Protein AF-A0AAE8VU67-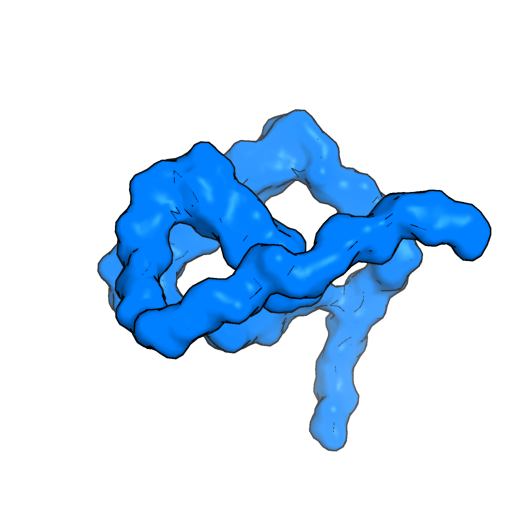F1 (afdb_monomer)

Nearest PDB structures (foldseek):
  2w48-assembly1_A  TM=6.116E-01  e=4.336E+00  Klebsiella pneumoniae
  2w48-assembly1_D  TM=6.216E-01  e=4.336E+00  Klebsiella pneumoniae
  5ffz-assembly1_A-2  TM=5.881E-01  e=6.514E+00  Staphylococcus aureus
  5f6f-assembly1_B  TM=6.610E-01  e=9.786E+00  Staphylococcus aureus
  5ipl-assembly1_F  TM=4.690E-01  e=5.162E+00  Escherichia coli

Mean predicted aligned error: 10.92 Å

Solvent-accessible surface area (backbone atoms only — not comparable to full-atom values): 4874 Å² total; per-residue (Å²): 138,90,77,86,62,67,68,92,79,78,80,73,53,73,71,58,40,52,56,48,22,55,55,50,42,56,43,40,74,74,67,48,50,69,67,60,51,22,67,74,66,53,42,56,62,71,56,54,52,51,36,36,56,73,63,66,52,85,72,80,73,75,83,72,92,80,89,72,72,86,86,69,86,132

Sequence (74 aa):
MEKSAVKPGSRVVGAVRWKLATDLKKRYESGASIRRLVEKTGRSYGFVYRILCESGVTLRSRGGATRGKRKGAS

Foldseek 3Di:
DDDDQDPPPPDCDDPSLVVLLVVLLVCVVVVDDLVNSCSVVSHDSVSSVVSPVVSVRPDPDPDDDPPPDPPDDD

InterPro domains:
  IPR045745 Helix-turn-helix domain, Actinobacteria-type [PF19575] (7-67)

Radius of gyration: 13.2 Å; Cα contacts (8 Å, |Δi|>4): 40; chains: 1; bounding box: 31×28×36 Å

Structure (mmCIF, N/CA/C/O backbone):
data_AF-A0AAE8VU67-F1
#
_entry.id   AF-A0AAE8VU67-F1
#
loop_
_atom_site.group_PDB
_atom_site.id
_atom_site.type_symbol
_atom_site.label_atom_id
_atom_site.label_alt_id
_atom_site.label_comp_id
_atom_site.label_asym_id
_atom_site.label_entity_id
_atom_site.label_seq_id
_atom_site.pdbx_PDB_ins_code
_atom_site.Cartn_x
_atom_site.Cartn_y
_atom_site.Cartn_z
_atom_site.occupancy
_atom_site.B_iso_or_equiv
_atom_site.auth_seq_id
_atom_site.auth_comp_id
_atom_site.auth_asym_id
_atom_site.auth_atom_id
_atom_site.pdbx_PDB_model_num
ATOM 1 N N . MET A 1 1 ? 22.050 12.700 2.722 1.00 37.25 1 MET A N 1
ATOM 2 C CA . MET A 1 1 ? 21.620 11.354 3.154 1.00 37.25 1 MET A CA 1
ATOM 3 C C . MET A 1 1 ? 21.278 10.556 1.911 1.00 37.25 1 MET A C 1
ATOM 5 O O . MET A 1 1 ? 20.268 10.802 1.267 1.00 37.25 1 MET A O 1
ATOM 9 N N . GLU A 1 2 ? 22.221 9.710 1.526 1.00 55.41 2 GLU A N 1
ATOM 10 C CA . GLU A 1 2 ? 22.243 8.897 0.315 1.00 55.41 2 GLU A CA 1
ATOM 11 C C . GLU A 1 2 ? 21.434 7.614 0.551 1.00 55.41 2 GLU A C 1
ATOM 13 O O . GLU A 1 2 ? 21.602 6.977 1.589 1.00 55.41 2 GLU A O 1
ATOM 18 N N . LYS A 1 3 ? 20.531 7.242 -0.365 1.00 42.53 3 LYS A N 1
ATOM 19 C CA . LYS A 1 3 ? 19.930 5.898 -0.409 1.00 42.53 3 LYS A CA 1
ATOM 20 C C . LYS A 1 3 ? 19.592 5.521 -1.849 1.00 42.53 3 LYS A C 1
ATOM 22 O O . LYS A 1 3 ? 18.514 5.815 -2.358 1.00 42.53 3 LYS A O 1
ATOM 27 N N . SER A 1 4 ? 20.580 4.888 -2.475 1.00 49.44 4 SER A N 1
ATOM 28 C CA . SER A 1 4 ? 20.528 3.874 -3.531 1.00 49.44 4 SER A CA 1
ATOM 29 C C . SER A 1 4 ? 19.124 3.519 -4.033 1.00 49.44 4 SER A C 1
ATOM 31 O O . SER A 1 4 ? 18.498 2.559 -3.581 1.00 49.44 4 SER A O 1
ATOM 33 N N . ALA A 1 5 ? 1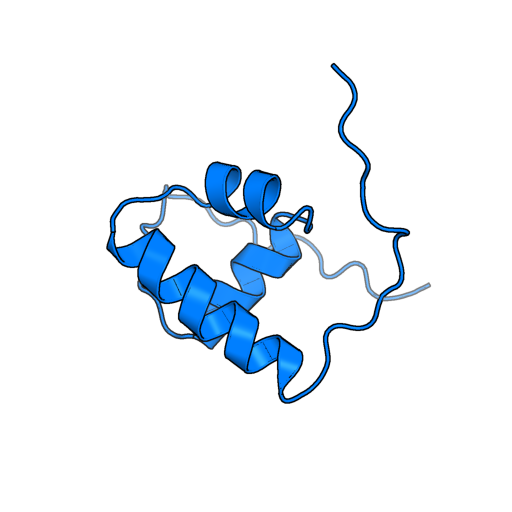8.631 4.281 -5.008 1.00 50.44 5 ALA A N 1
ATOM 34 C CA . ALA A 1 5 ? 17.445 3.914 -5.761 1.00 50.44 5 ALA A CA 1
ATOM 35 C C . ALA A 1 5 ? 17.862 2.927 -6.855 1.00 50.44 5 ALA A C 1
ATOM 37 O O . ALA A 1 5 ? 18.555 3.284 -7.806 1.00 50.44 5 ALA A O 1
ATOM 38 N N . VAL A 1 6 ? 17.444 1.670 -6.691 1.00 51.47 6 VAL A N 1
ATOM 39 C CA . VAL A 1 6 ? 17.382 0.651 -7.747 1.00 51.47 6 VAL A CA 1
ATOM 40 C C . VAL A 1 6 ? 17.095 1.327 -9.089 1.00 51.47 6 VAL A C 1
ATOM 42 O O . VAL A 1 6 ? 16.095 2.040 -9.196 1.00 51.47 6 VAL A O 1
ATOM 45 N N . LYS A 1 7 ? 17.975 1.113 -10.080 1.00 46.31 7 LYS A N 1
ATOM 46 C CA . LYS A 1 7 ? 17.913 1.732 -11.415 1.00 46.31 7 LYS A CA 1
ATOM 47 C C . LYS A 1 7 ? 16.451 1.889 -11.881 1.00 46.31 7 LYS A C 1
ATOM 49 O O . LYS A 1 7 ? 15.727 0.882 -11.931 1.00 46.31 7 LYS A O 1
ATOM 54 N N . PRO A 1 8 ? 15.989 3.116 -12.192 1.00 44.72 8 PRO A N 1
ATOM 55 C CA . PRO A 1 8 ? 14.626 3.346 -12.657 1.00 44.72 8 PRO A CA 1
ATOM 56 C C . PRO A 1 8 ? 14.424 2.561 -13.957 1.00 44.72 8 PRO A C 1
ATOM 58 O O . PRO A 1 8 ? 15.054 2.853 -14.964 1.00 44.72 8 PRO A O 1
ATOM 61 N N . GLY A 1 9 ? 13.600 1.510 -13.921 1.00 51.19 9 GLY A N 1
ATOM 62 C CA . GLY A 1 9 ? 13.353 0.662 -15.097 1.00 51.19 9 GLY A CA 1
ATOM 63 C C . GLY A 1 9 ? 13.141 -0.825 -14.817 1.00 51.19 9 GLY A C 1
ATOM 64 O O . GLY A 1 9 ? 12.697 -1.550 -15.702 1.00 51.19 9 GLY A O 1
ATOM 65 N N . SER A 1 10 ? 13.392 -1.308 -13.596 1.00 58.06 10 SER A N 1
ATOM 66 C CA . SER A 1 10 ? 13.149 -2.720 -13.275 1.00 58.06 10 SER A CA 1
ATOM 67 C C . SER A 1 10 ? 11.639 -3.019 -13.232 1.00 58.06 10 SER A C 1
ATOM 69 O O . SER A 1 10 ? 10.949 -2.651 -12.270 1.00 58.06 10 SER A O 1
ATOM 71 N N . ARG A 1 11 ? 11.131 -3.637 -14.311 1.00 60.69 11 ARG A N 1
ATOM 72 C CA . ARG A 1 11 ? 9.731 -4.046 -14.520 1.00 60.69 11 ARG A CA 1
ATOM 73 C C . ARG A 1 11 ? 9.274 -4.966 -13.386 1.00 60.69 11 ARG A C 1
ATOM 75 O O . ARG A 1 11 ? 9.643 -6.132 -13.326 1.00 60.69 11 ARG A O 1
ATOM 82 N N . VAL A 1 12 ? 8.425 -4.446 -12.501 1.00 65.56 12 VAL A N 1
ATOM 83 C CA . VAL A 1 12 ? 7.700 -5.269 -11.524 1.00 65.56 12 VAL A CA 1
ATOM 84 C C . VAL A 1 12 ? 6.429 -5.783 -12.198 1.00 65.56 12 VAL A C 1
ATOM 86 O O . VAL A 1 12 ? 5.4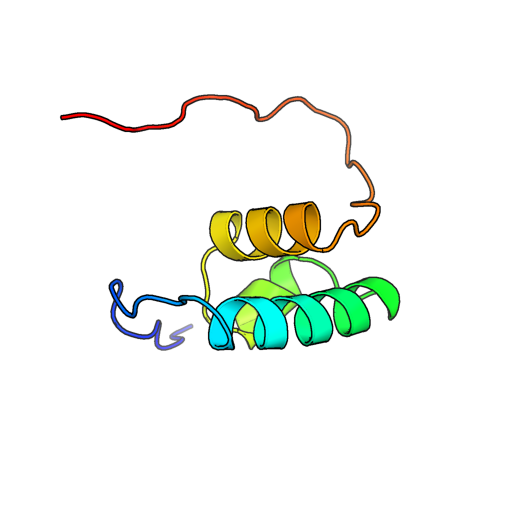37 -5.056 -12.288 1.00 65.56 12 VAL A O 1
ATOM 89 N N . VAL A 1 13 ? 6.478 -7.013 -12.710 1.00 69.94 13 VAL A N 1
ATOM 90 C CA . VAL A 1 13 ? 5.397 -7.649 -13.484 1.00 69.94 13 VAL A CA 1
ATOM 91 C C . VAL A 1 13 ? 4.910 -8.950 -12.839 1.00 69.94 13 VAL A C 1
ATOM 93 O O . VAL A 1 13 ? 5.647 -9.605 -12.100 1.00 69.94 13 VAL A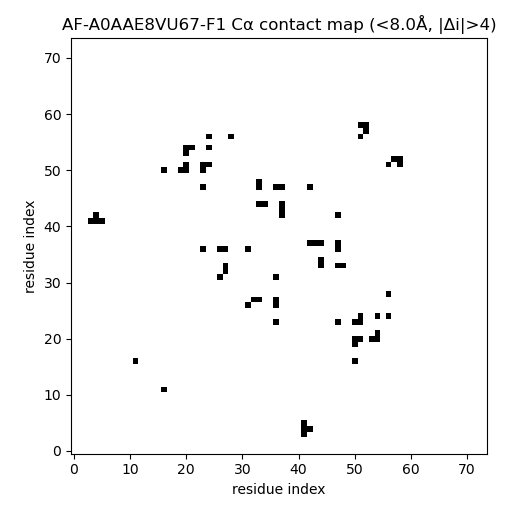 O 1
ATOM 96 N N . GLY A 1 14 ? 3.646 -9.296 -13.115 1.00 76.19 14 GLY A N 1
ATOM 97 C CA . GLY A 1 14 ? 3.015 -10.578 -12.777 1.00 76.19 14 GLY A CA 1
ATOM 98 C C . GLY A 1 14 ? 3.164 -10.989 -11.310 1.00 76.19 14 GLY A C 1
ATOM 99 O O . GLY A 1 14 ? 2.739 -10.278 -10.400 1.00 76.19 14 GLY A O 1
ATOM 100 N N . ALA A 1 15 ? 3.820 -12.128 -11.084 1.00 77.88 15 ALA A N 1
ATOM 101 C CA . ALA A 1 15 ? 4.003 -12.728 -9.763 1.00 77.88 15 ALA A CA 1
ATOM 102 C C . ALA A 1 15 ? 4.779 -11.836 -8.776 1.00 77.88 15 ALA A C 1
ATOM 104 O O . ALA A 1 15 ? 4.463 -11.800 -7.585 1.00 77.88 15 ALA A O 1
ATOM 105 N N . VAL A 1 16 ? 5.761 -11.062 -9.258 1.00 79.31 16 V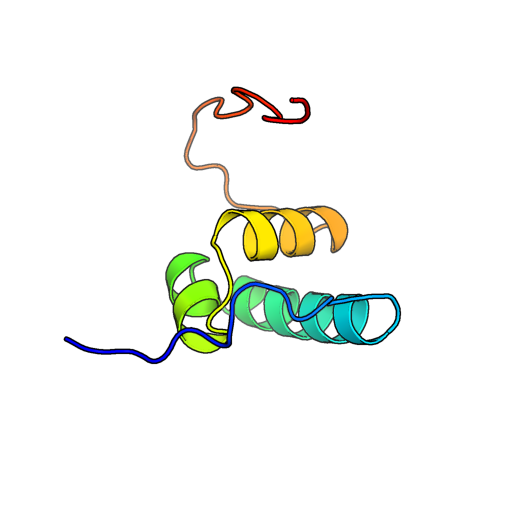AL A N 1
ATOM 106 C CA . VAL A 1 16 ? 6.546 -10.152 -8.404 1.00 79.31 16 VAL A CA 1
ATOM 107 C C . VAL A 1 16 ? 5.661 -9.023 -7.879 1.00 79.31 16 VAL A C 1
ATOM 109 O O . VAL A 1 16 ? 5.803 -8.603 -6.730 1.00 79.31 16 VAL A O 1
ATOM 112 N N . ARG A 1 17 ? 4.704 -8.567 -8.700 1.00 81.50 17 ARG A N 1
ATOM 113 C CA . ARG A 1 17 ? 3.718 -7.550 -8.323 1.00 81.50 17 ARG A CA 1
ATOM 114 C C . ARG A 1 17 ? 2.830 -8.049 -7.188 1.00 81.50 17 ARG A C 1
ATOM 116 O O . ARG A 1 17 ? 2.690 -7.345 -6.193 1.00 81.50 17 ARG A O 1
ATOM 123 N N . TRP A 1 18 ? 2.291 -9.260 -7.310 1.00 83.25 18 TRP A N 1
ATOM 124 C CA . TRP A 1 18 ? 1.439 -9.856 -6.277 1.00 83.25 18 TRP A CA 1
ATOM 125 C C . TRP A 1 18 ? 2.187 -10.113 -4.975 1.00 83.25 18 TRP A C 1
ATOM 127 O O . TRP A 1 18 ? 1.687 -9.770 -3.907 1.00 83.25 18 TRP A O 1
ATOM 137 N N . LYS A 1 19 ? 3.420 -10.622 -5.046 1.00 84.50 19 LYS A N 1
ATOM 138 C CA . LYS A 1 19 ? 4.232 -10.856 -3.846 1.00 84.50 19 LYS A CA 1
ATOM 139 C C . LYS A 1 19 ? 4.521 -9.554 -3.092 1.00 84.50 19 LYS A C 1
ATOM 141 O O . LYS A 1 19 ? 4.393 -9.510 -1.870 1.00 84.50 19 LYS A O 1
ATOM 146 N N . LEU A 1 20 ? 4.835 -8.479 -3.822 1.00 83.56 20 LEU A N 1
ATOM 147 C CA . LEU A 1 20 ? 4.961 -7.133 -3.256 1.00 83.56 20 LEU A CA 1
ATOM 148 C C . LEU A 1 20 ? 3.641 -6.628 -2.676 1.00 83.56 20 LEU A C 1
ATOM 150 O O . LEU A 1 20 ? 3.648 -6.030 -1.608 1.00 83.56 20 LEU A O 1
ATOM 154 N N . ALA A 1 21 ? 2.521 -6.868 -3.354 1.00 84.56 21 ALA A N 1
ATOM 155 C CA . ALA A 1 21 ? 1.205 -6.432 -2.908 1.00 84.56 21 ALA A CA 1
ATOM 156 C C . ALA A 1 21 ? 0.815 -7.034 -1.558 1.00 84.56 21 ALA A C 1
ATOM 158 O O . ALA A 1 21 ? 0.407 -6.297 -0.661 1.00 84.56 21 ALA A O 1
ATOM 159 N N . THR A 1 22 ? 1.016 -8.339 -1.384 1.00 87.94 22 THR A N 1
ATOM 160 C CA . THR A 1 22 ? 0.739 -9.035 -0.124 1.00 87.94 22 THR A CA 1
ATOM 161 C C . THR A 1 22 ? 1.653 -8.555 1.004 1.00 87.94 22 THR A C 1
ATOM 163 O O . THR A 1 22 ? 1.176 -8.284 2.104 1.00 87.94 22 THR A O 1
ATOM 166 N N . ASP A 1 23 ? 2.954 -8.389 0.745 1.00 86.94 23 ASP A N 1
ATOM 167 C CA . ASP A 1 23 ? 3.907 -7.904 1.754 1.00 86.94 23 ASP A CA 1
ATOM 168 C C . ASP A 1 23 ? 3.632 -6.442 2.156 1.00 86.94 23 ASP A C 1
ATOM 170 O O . ASP A 1 23 ? 3.623 -6.106 3.343 1.00 86.94 23 ASP A O 1
ATOM 174 N N . LEU A 1 24 ? 3.334 -5.579 1.181 1.00 86.69 24 LEU A N 1
ATOM 175 C CA . LEU A 1 24 ? 2.962 -4.184 1.412 1.00 86.69 24 LEU A CA 1
ATOM 176 C C . LEU A 1 24 ? 1.652 -4.069 2.188 1.00 86.69 24 LEU A C 1
ATOM 178 O O . LEU A 1 24 ? 1.590 -3.286 3.134 1.00 86.69 24 LEU A O 1
ATOM 182 N N . LYS A 1 25 ? 0.638 -4.861 1.821 1.00 87.19 25 LYS A N 1
ATOM 183 C CA . LYS A 1 25 ? -0.645 -4.922 2.524 1.00 87.19 25 LYS A CA 1
ATOM 184 C C . LYS A 1 25 ? -0.442 -5.307 3.984 1.00 87.19 25 LYS A C 1
ATOM 186 O O . LYS A 1 25 ? -0.815 -4.535 4.856 1.00 87.19 25 LYS A O 1
ATOM 191 N N . LYS A 1 26 ? 0.250 -6.420 4.245 1.00 88.12 26 LYS A N 1
ATOM 192 C CA . LYS A 1 26 ? 0.490 -6.913 5.608 1.00 88.12 26 LYS A CA 1
ATOM 193 C C . LYS A 1 26 ? 1.187 -5.866 6.479 1.00 88.12 26 LYS A C 1
ATOM 195 O O . LYS A 1 26 ? 0.795 -5.632 7.615 1.00 88.12 26 LYS A O 1
ATOM 200 N N . ARG A 1 27 ? 2.195 -5.180 5.931 1.00 86.94 27 ARG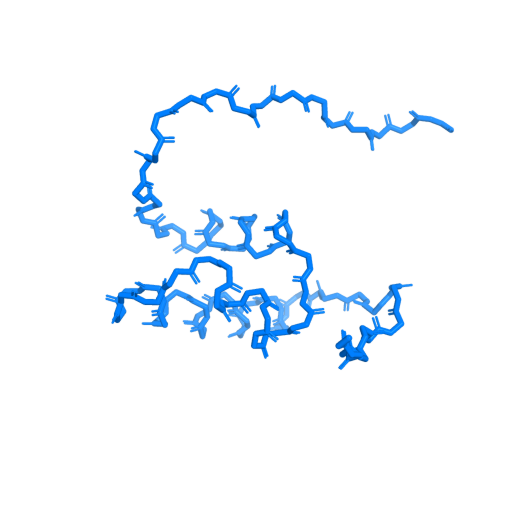 A N 1
ATOM 201 C CA . ARG A 1 27 ? 2.907 -4.107 6.644 1.00 86.94 27 ARG A CA 1
ATOM 202 C C . ARG A 1 27 ? 2.027 -2.878 6.875 1.00 86.94 27 ARG A C 1
ATOM 204 O O . ARG A 1 27 ? 2.105 -2.289 7.948 1.00 86.94 27 ARG A O 1
ATOM 211 N N . TYR A 1 28 ? 1.223 -2.485 5.887 1.00 87.00 28 TYR A N 1
ATOM 212 C CA . TYR A 1 28 ? 0.283 -1.371 6.017 1.00 87.00 28 TYR A CA 1
ATOM 213 C C . TYR A 1 28 ? -0.780 -1.655 7.085 1.00 87.00 28 TYR A C 1
ATOM 215 O O . TYR A 1 28 ? -1.046 -0.799 7.924 1.00 87.00 28 TYR A O 1
ATOM 223 N N . GLU A 1 29 ? -1.324 -2.873 7.103 1.00 84.25 29 GLU A N 1
ATOM 224 C CA . GLU A 1 29 ? -2.287 -3.343 8.106 1.00 84.25 29 GLU A CA 1
ATOM 225 C C . GLU A 1 29 ? -1.680 -3.393 9.514 1.00 84.25 29 GLU A C 1
ATOM 227 O O . GLU A 1 29 ? -2.353 -3.041 10.475 1.00 84.25 29 GLU A O 1
ATOM 232 N N . SER A 1 30 ? -0.384 -3.701 9.651 1.00 86.50 30 SER A N 1
ATOM 233 C CA . SER A 1 30 ? 0.351 -3.552 10.920 1.00 86.50 30 SER A CA 1
ATOM 234 C C . SER A 1 30 ? 0.599 -2.093 11.347 1.00 86.50 30 SER A C 1
ATOM 236 O O . SER A 1 30 ? 1.296 -1.859 12.331 1.00 86.50 30 SER A O 1
ATOM 238 N N . GLY A 1 31 ? 0.081 -1.098 10.619 1.00 84.62 31 GLY A N 1
ATOM 239 C CA . GLY A 1 31 ? 0.221 0.324 10.945 1.00 84.62 31 GLY A CA 1
ATOM 240 C C . GLY A 1 31 ? 1.417 1.020 10.289 1.00 84.62 31 GLY A C 1
ATOM 241 O O . GLY A 1 31 ? 1.697 2.182 10.595 1.00 84.62 31 GLY A O 1
ATOM 242 N N . ALA A 1 32 ? 2.132 0.365 9.367 1.00 84.56 32 ALA A N 1
ATOM 243 C CA . ALA A 1 32 ? 3.196 1.032 8.624 1.00 84.56 32 ALA A CA 1
ATOM 244 C C . ALA A 1 32 ? 2.620 2.076 7.656 1.00 84.56 32 ALA A C 1
ATOM 246 O O . ALA A 1 32 ? 1.689 1.825 6.892 1.00 84.56 32 ALA A O 1
ATOM 247 N N . SER A 1 33 ? 3.227 3.259 7.626 1.00 82.88 33 SER A N 1
ATOM 248 C CA . SER A 1 33 ? 2.844 4.317 6.693 1.00 82.88 33 SER A CA 1
ATOM 249 C C . SER A 1 33 ? 3.448 4.100 5.302 1.00 82.88 33 SER A C 1
ATOM 251 O O . SER A 1 33 ? 4.535 3.543 5.149 1.00 82.88 33 SER A O 1
ATOM 253 N N . ILE A 1 34 ? 2.768 4.602 4.264 1.00 79.81 34 ILE A N 1
ATOM 254 C CA . ILE A 1 34 ? 3.181 4.444 2.856 1.00 79.81 34 ILE A CA 1
ATOM 255 C C . ILE A 1 34 ? 4.612 4.953 2.627 1.00 79.81 34 ILE A C 1
ATOM 257 O O . ILE A 1 34 ? 5.368 4.331 1.891 1.00 79.81 34 ILE A O 1
ATOM 261 N N . ARG A 1 35 ? 5.026 6.033 3.307 1.00 81.12 35 ARG A N 1
ATOM 262 C CA . ARG A 1 35 ? 6.414 6.533 3.260 1.00 81.12 35 ARG A CA 1
ATOM 263 C C . ARG A 1 35 ? 7.423 5.485 3.734 1.00 81.12 35 ARG A C 1
ATOM 265 O O . ARG A 1 35 ? 8.375 5.203 3.018 1.00 81.12 35 ARG A O 1
ATOM 272 N N . ARG A 1 36 ? 7.159 4.827 4.867 1.00 84.31 36 ARG A N 1
ATOM 273 C CA . ARG A 1 36 ? 8.004 3.743 5.391 1.00 84.31 36 ARG A CA 1
ATOM 274 C C . ARG A 1 36 ? 8.082 2.573 4.409 1.00 84.31 36 ARG A C 1
ATOM 276 O O . ARG A 1 36 ? 9.139 1.977 4.236 1.00 84.31 36 ARG A O 1
ATOM 283 N N . LEU A 1 37 ? 6.967 2.249 3.752 1.00 83.88 37 LEU A N 1
ATOM 284 C CA . LEU A 1 37 ? 6.904 1.197 2.736 1.00 83.88 37 LEU A CA 1
ATOM 285 C C . LEU A 1 37 ? 7.717 1.553 1.487 1.00 83.88 37 LEU A C 1
ATOM 287 O O . LEU A 1 37 ? 8.435 0.708 0.963 1.00 83.88 37 LEU A O 1
ATOM 291 N N . VAL A 1 38 ? 7.644 2.804 1.040 1.00 83.88 38 VAL A N 1
ATOM 292 C CA . VAL A 1 38 ? 8.439 3.357 -0.066 1.00 83.88 38 VAL A CA 1
ATOM 293 C C . VAL A 1 38 ? 9.926 3.285 0.242 1.00 83.88 38 VAL A C 1
ATOM 295 O O . VAL A 1 38 ? 10.677 2.717 -0.544 1.00 83.88 38 VAL A O 1
ATOM 298 N N . GLU A 1 39 ? 10.344 3.766 1.411 1.00 81.50 39 GLU A N 1
ATOM 299 C CA . GLU A 1 39 ? 11.744 3.713 1.842 1.00 81.50 39 GLU A CA 1
ATOM 300 C C . GLU A 1 39 ? 12.254 2.276 1.966 1.00 81.50 39 GLU A C 1
ATOM 302 O O . GLU A 1 39 ? 13.373 1.973 1.564 1.00 81.50 39 GLU A O 1
ATOM 307 N N . LYS A 1 40 ? 11.421 1.369 2.487 1.00 80.12 40 LYS A N 1
ATOM 308 C CA . LYS A 1 40 ? 11.785 -0.038 2.686 1.00 80.12 40 LYS A CA 1
ATOM 309 C C . LYS A 1 40 ? 11.826 -0.832 1.380 1.00 80.12 40 LYS A C 1
ATOM 311 O O . LYS A 1 40 ? 12.581 -1.791 1.280 1.00 80.12 40 LYS A O 1
ATOM 316 N N . THR A 1 41 ? 11.004 -0.467 0.398 1.00 75.56 41 THR A N 1
ATOM 317 C CA . THR A 1 41 ? 10.990 -1.119 -0.923 1.00 75.56 41 THR A CA 1
ATOM 318 C C . THR A 1 41 ? 11.910 -0.444 -1.936 1.00 75.56 41 THR A C 1
ATOM 320 O O . THR A 1 41 ? 12.172 -1.027 -2.987 1.00 75.56 41 THR A O 1
ATOM 323 N N . GLY A 1 42 ? 12.377 0.778 -1.658 1.00 75.50 42 GLY A N 1
ATOM 324 C CA . GLY A 1 42 ? 13.110 1.605 -2.617 1.00 75.50 42 GLY A CA 1
ATOM 325 C C . GLY A 1 42 ? 12.285 1.939 -3.866 1.00 75.50 42 GLY A C 1
ATOM 326 O O . GLY A 1 42 ? 12.847 2.164 -4.936 1.00 75.50 42 GLY A O 1
ATOM 327 N N . ARG A 1 43 ? 10.947 1.901 -3.776 1.00 77.56 43 ARG A N 1
ATOM 328 C CA . ARG A 1 43 ? 10.031 2.125 -4.906 1.00 77.56 43 ARG A CA 1
ATOM 329 C C . ARG A 1 43 ? 9.278 3.434 -4.744 1.00 77.56 43 ARG A C 1
ATOM 331 O O . ARG A 1 43 ? 8.999 3.867 -3.637 1.00 77.56 43 ARG A O 1
ATOM 338 N N . SER A 1 44 ? 8.888 4.036 -5.865 1.00 77.19 44 SER A N 1
ATOM 339 C CA . SER A 1 44 ? 8.146 5.298 -5.855 1.00 77.19 44 SER A CA 1
ATOM 340 C C . SER A 1 44 ? 6.823 5.193 -5.089 1.00 77.19 44 SER A C 1
ATOM 342 O O . SER A 1 44 ? 6.118 4.183 -5.158 1.00 77.19 44 SER A O 1
ATOM 344 N N . TYR A 1 45 ? 6.450 6.286 -4.424 1.00 82.12 45 TYR A N 1
ATOM 345 C CA . TYR A 1 45 ? 5.179 6.433 -3.720 1.00 82.12 45 TYR A CA 1
ATOM 346 C C . TYR A 1 45 ? 3.977 6.073 -4.591 1.00 82.12 45 TYR A C 1
ATOM 348 O O . TYR A 1 45 ? 3.126 5.305 -4.159 1.00 82.12 45 TYR A O 1
ATOM 356 N N . GLY A 1 46 ? 3.936 6.542 -5.842 1.00 79.56 46 GLY A N 1
ATOM 357 C CA . GLY A 1 46 ? 2.842 6.221 -6.763 1.00 79.56 46 GLY A CA 1
ATOM 358 C C . GLY A 1 46 ? 2.755 4.728 -7.099 1.00 79.56 46 GLY A C 1
ATOM 359 O O . GLY A 1 46 ? 1.659 4.200 -7.284 1.00 79.56 46 GLY A O 1
ATOM 360 N N . PHE A 1 47 ? 3.893 4.024 -7.127 1.00 81.81 47 PHE A N 1
ATOM 361 C CA . PHE A 1 47 ? 3.928 2.578 -7.342 1.00 81.81 47 PHE A CA 1
ATOM 362 C C . PHE A 1 47 ? 3.366 1.831 -6.131 1.00 81.81 47 PHE A C 1
ATOM 364 O O . PHE A 1 47 ? 2.459 1.019 -6.288 1.00 81.81 47 PHE A O 1
ATOM 371 N N . VAL A 1 48 ? 3.849 2.150 -4.926 1.00 84.00 48 VAL A N 1
ATOM 372 C CA . VAL A 1 48 ? 3.355 1.555 -3.674 1.00 84.00 48 VAL A CA 1
ATOM 373 C C . VAL A 1 48 ? 1.870 1.868 -3.471 1.00 84.00 48 VAL A C 1
ATOM 375 O O . VAL A 1 48 ? 1.101 0.973 -3.140 1.00 84.00 48 VAL A O 1
ATOM 378 N 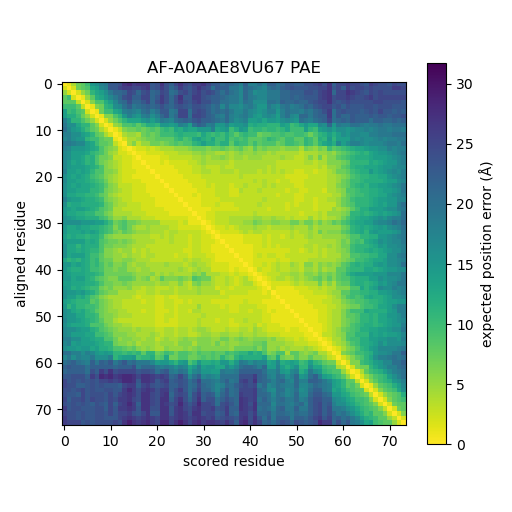N . TYR A 1 49 ? 1.444 3.101 -3.752 1.00 82.88 49 TYR A N 1
ATOM 379 C CA . TYR A 1 49 ? 0.043 3.515 -3.695 1.00 82.88 49 TYR A CA 1
ATOM 380 C C . TYR A 1 49 ? -0.833 2.703 -4.655 1.00 82.88 49 TYR A C 1
ATOM 382 O O . TYR A 1 49 ? -1.866 2.183 -4.244 1.00 82.88 49 TYR A O 1
ATOM 390 N N . ARG A 1 50 ? -0.410 2.535 -5.919 1.00 82.56 50 ARG A N 1
ATOM 391 C CA . ARG A 1 50 ? -1.138 1.694 -6.883 1.00 82.56 50 ARG A CA 1
ATOM 392 C C . ARG A 1 50 ? -1.238 0.245 -6.422 1.00 82.56 50 ARG A C 1
ATOM 394 O O . ARG A 1 50 ? -2.303 -0.335 -6.558 1.00 82.56 50 ARG A O 1
ATOM 401 N N . ILE A 1 51 ? -0.157 -0.316 -5.884 1.00 85.31 51 ILE A N 1
ATOM 402 C CA . ILE A 1 51 ? -0.130 -1.698 -5.394 1.00 85.31 51 ILE A CA 1
ATOM 403 C C . ILE A 1 51 ? -1.070 -1.891 -4.200 1.00 85.31 51 ILE A C 1
ATOM 405 O O . ILE A 1 51 ? -1.800 -2.873 -4.164 1.00 85.31 51 ILE A O 1
ATOM 409 N N . LEU A 1 52 ? -1.068 -0.960 -3.243 1.00 84.31 52 LEU A N 1
ATOM 410 C CA . LEU A 1 52 ? -1.983 -0.993 -2.099 1.00 84.31 52 LEU A CA 1
ATOM 411 C C . LEU A 1 52 ? -3.446 -0.825 -2.545 1.00 84.31 52 LEU A C 1
ATOM 413 O O . LEU A 1 52 ? -4.339 -1.485 -2.029 1.00 84.31 52 LEU A O 1
ATOM 417 N N . CYS A 1 53 ? -3.699 0.025 -3.539 1.00 82.62 53 CYS A N 1
ATOM 418 C CA . CYS A 1 53 ? -5.031 0.175 -4.120 1.00 82.62 53 CYS A CA 1
ATOM 419 C C . CYS A 1 53 ? -5.498 -1.120 -4.813 1.00 82.62 53 CYS A C 1
ATOM 421 O O . CYS A 1 53 ? -6.616 -1.570 -4.587 1.00 82.62 53 CYS A O 1
ATOM 423 N N . GLU A 1 54 ? -4.629 -1.771 -5.593 1.00 82.12 54 GLU A N 1
ATOM 424 C CA . GLU A 1 54 ? -4.933 -3.055 -6.243 1.00 82.12 54 GLU A CA 1
ATOM 425 C C . GLU A 1 54 ? -5.071 -4.224 -5.262 1.00 82.12 54 GLU A C 1
ATOM 427 O O . GLU A 1 54 ? -5.827 -5.150 -5.537 1.00 82.12 54 GLU A O 1
ATOM 432 N N . SER A 1 55 ? -4.379 -4.205 -4.118 1.00 82.44 55 SER A N 1
ATOM 433 C CA . SER A 1 55 ? -4.544 -5.231 -3.078 1.00 82.44 55 SER A CA 1
ATOM 434 C C . SER A 1 55 ? -5.775 -5.021 -2.192 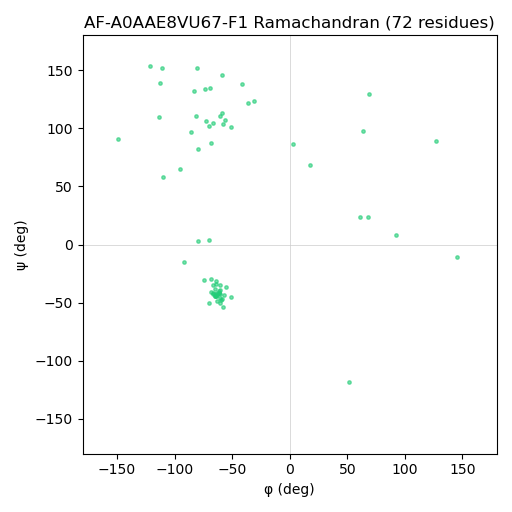1.00 82.44 55 SER A C 1
ATOM 436 O O . SER A 1 55 ? -5.998 -5.796 -1.256 1.00 82.44 55 SER A O 1
ATOM 438 N N . GLY A 1 56 ? -6.575 -3.990 -2.485 1.00 78.69 56 GLY A N 1
ATOM 439 C CA . GLY A 1 56 ? -7.831 -3.705 -1.803 1.00 78.69 56 GLY A CA 1
ATOM 440 C C . GLY A 1 56 ? -7.651 -3.261 -0.355 1.00 78.69 56 GLY A C 1
ATOM 441 O O . GLY A 1 56 ? -8.562 -3.442 0.447 1.00 78.69 56 GLY A O 1
ATOM 442 N N . VAL A 1 57 ? -6.483 -2.723 0.021 1.00 78.44 57 VAL A N 1
ATOM 443 C CA . VAL A 1 57 ? -6.310 -2.187 1.378 1.00 78.44 57 VAL A CA 1
ATOM 444 C C . VAL A 1 57 ? -7.064 -0.869 1.489 1.00 78.44 57 VAL A C 1
ATOM 446 O O . VAL A 1 57 ? -6.925 0.005 0.629 1.00 78.44 57 VAL A O 1
ATOM 449 N N . THR A 1 58 ? -7.826 -0.700 2.570 1.00 71.88 58 THR A N 1
ATOM 450 C CA . THR A 1 58 ? -8.505 0.560 2.884 1.00 71.88 58 THR A CA 1
ATOM 451 C C . THR A 1 58 ? -7.459 1.608 3.234 1.00 71.88 58 THR A C 1
ATOM 453 O O . THR A 1 58 ? -7.067 1.781 4.390 1.00 71.88 58 THR A O 1
ATOM 456 N N . LEU A 1 59 ? -6.955 2.291 2.208 1.00 71.31 59 LEU A N 1
ATOM 457 C CA . LEU A 1 59 ? -6.051 3.413 2.372 1.00 71.31 59 LEU A CA 1
ATOM 458 C C . LEU A 1 59 ? -6.782 4.455 3.212 1.00 71.31 59 LEU A C 1
ATOM 460 O O . LEU A 1 59 ? -7.783 5.021 2.776 1.00 71.31 59 LEU A O 1
ATOM 464 N N . ARG A 1 60 ? -6.288 4.691 4.431 1.00 67.75 60 ARG A N 1
ATOM 465 C CA . ARG A 1 60 ? -6.802 5.750 5.299 1.00 67.75 60 ARG A CA 1
ATOM 466 C C . ARG A 1 60 ? -6.649 7.055 4.535 1.00 67.75 60 ARG A C 1
ATOM 468 O O . ARG A 1 60 ? -5.535 7.557 4.364 1.00 67.75 60 ARG A O 1
ATOM 475 N N . SER A 1 61 ? -7.767 7.544 4.015 1.00 53.69 61 SER A N 1
ATOM 476 C CA . SER A 1 61 ? -7.805 8.747 3.205 1.00 53.69 61 SER A CA 1
ATOM 477 C C . SER A 1 61 ? -7.439 9.912 4.118 1.00 53.69 61 SER A C 1
ATOM 479 O O . SER A 1 61 ? -8.226 10.315 4.970 1.00 53.69 61 SER A O 1
ATOM 481 N N . ARG A 1 62 ? -6.215 10.433 3.998 1.00 60.59 62 ARG A N 1
ATOM 482 C CA . ARG A 1 62 ? -5.974 11.822 4.392 1.00 60.59 62 ARG A CA 1
ATOM 483 C C . ARG A 1 62 ? -6.636 12.632 3.291 1.00 60.59 62 ARG A C 1
ATOM 485 O O . ARG A 1 62 ? -6.168 12.561 2.159 1.00 60.59 62 ARG A O 1
ATOM 492 N N . GLY A 1 63 ? -7.777 13.241 3.603 1.00 48.44 63 GLY A N 1
ATOM 493 C CA . GLY A 1 63 ? -8.671 13.867 2.634 1.00 48.44 63 GLY A CA 1
ATOM 494 C C . GLY A 1 63 ? -7.946 14.654 1.540 1.00 48.44 63 GLY A C 1
ATOM 495 O O . GLY A 1 63 ? -6.989 15.374 1.810 1.00 48.44 63 GLY A O 1
ATOM 496 N N . GLY A 1 64 ? -8.427 14.506 0.304 1.00 46.53 64 GLY A N 1
ATOM 497 C CA . GLY A 1 64 ? -8.057 15.392 -0.799 1.00 46.53 64 GLY A CA 1
ATOM 498 C C . GLY A 1 64 ? -7.530 14.685 -2.045 1.00 46.53 64 GLY A C 1
ATOM 499 O O . GLY A 1 64 ? -6.332 14.487 -2.224 1.00 46.53 64 GLY A O 1
ATOM 500 N N . ALA A 1 65 ? -8.460 14.337 -2.931 1.00 49.62 65 ALA A N 1
ATOM 501 C CA . ALA A 1 65 ? -8.395 14.560 -4.377 1.00 49.62 65 ALA A CA 1
ATOM 502 C C . ALA A 1 65 ? -7.021 14.875 -5.022 1.00 49.62 65 ALA A C 1
ATOM 504 O O . ALA A 1 65 ? -6.837 15.938 -5.602 1.00 49.62 65 ALA A O 1
ATOM 505 N N . THR A 1 66 ? -6.085 13.921 -5.062 1.00 51.69 66 THR A N 1
ATOM 506 C CA . THR A 1 66 ? -4.953 13.996 -6.010 1.00 51.69 66 THR A CA 1
ATOM 507 C C . THR A 1 66 ? -5.090 12.921 -7.087 1.00 51.69 66 THR A C 1
ATOM 509 O O . THR A 1 66 ? -4.227 12.069 -7.281 1.00 51.69 66 THR A O 1
ATOM 512 N N . ARG A 1 67 ? -6.213 12.952 -7.815 1.00 51.62 67 ARG A N 1
ATOM 513 C CA . ARG A 1 67 ? -6.319 12.366 -9.160 1.00 51.62 67 ARG A CA 1
ATOM 514 C C . ARG A 1 67 ? -6.067 13.489 -10.172 1.00 51.62 67 ARG A C 1
ATOM 516 O O . ARG A 1 67 ? -6.957 13.897 -10.901 1.00 51.62 67 ARG A O 1
ATOM 523 N N . GLY A 1 68 ? -4.847 14.020 -10.175 1.00 49.38 68 GLY A N 1
ATOM 524 C CA . GLY A 1 68 ? -4.386 15.012 -11.144 1.00 49.38 68 GLY A CA 1
ATOM 525 C C . GLY A 1 68 ? -3.294 14.417 -12.026 1.00 49.38 68 GLY A C 1
ATOM 526 O O . GLY A 1 68 ? -2.190 14.178 -11.557 1.00 49.38 68 GLY A O 1
ATOM 527 N N . LYS A 1 69 ? -3.628 14.190 -13.299 1.00 44.06 69 LYS A N 1
ATOM 528 C CA . LYS A 1 69 ? -2.760 13.794 -14.423 1.00 44.06 69 LYS A CA 1
ATOM 529 C C . LYS A 1 69 ? -2.057 12.432 -14.330 1.00 44.06 69 LYS A C 1
ATOM 531 O O . LYS A 1 69 ? -0.917 12.288 -13.899 1.00 44.06 69 LYS A O 1
ATOM 536 N N . ARG A 1 70 ? -2.684 11.449 -14.987 1.00 46.69 70 ARG A N 1
ATOM 537 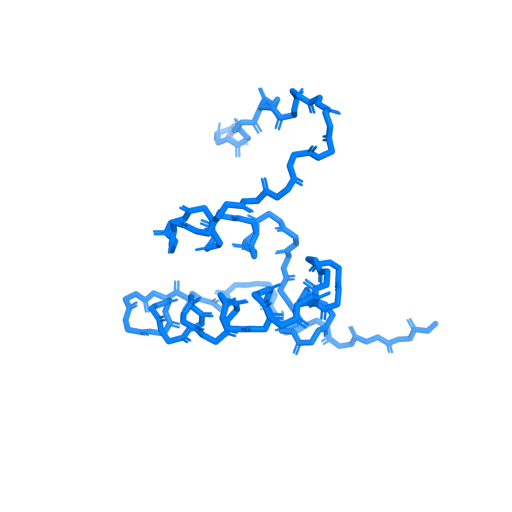C CA . ARG A 1 70 ? -1.943 10.523 -15.855 1.00 46.69 70 ARG A CA 1
ATOM 538 C C . ARG A 1 70 ? -1.092 11.371 -16.812 1.00 46.69 70 ARG A C 1
ATOM 540 O O . ARG A 1 70 ? -1.628 11.906 -17.774 1.00 46.69 70 ARG A O 1
ATOM 547 N N . LYS A 1 71 ? 0.208 11.523 -16.547 1.00 46.41 71 LYS A N 1
ATOM 548 C CA . LYS A 1 71 ? 1.172 11.921 -17.580 1.00 46.41 71 LYS A CA 1
ATOM 549 C C . LYS A 1 71 ? 1.487 10.656 -18.384 1.00 46.41 71 LYS A C 1
ATOM 551 O O . LYS A 1 71 ? 2.400 9.906 -18.057 1.00 46.41 71 LYS A O 1
ATOM 556 N N . GLY A 1 72 ? 0.603 10.346 -19.323 1.00 51.59 72 GLY A N 1
ATOM 557 C CA . GLY A 1 72 ? 0.889 9.483 -20.462 1.00 51.59 72 GLY A CA 1
ATOM 558 C C . GLY A 1 72 ? 0.843 10.360 -21.708 1.00 51.59 72 GLY A C 1
ATOM 559 O O . GLY A 1 72 ? -0.049 11.201 -21.783 1.00 51.59 72 GLY A O 1
ATOM 560 N N . ALA A 1 73 ? 1.789 10.132 -22.624 1.00 42.44 73 ALA A N 1
ATOM 561 C CA . ALA A 1 73 ? 2.034 10.864 -23.874 1.00 42.44 73 ALA A CA 1
ATOM 562 C C . ALA A 1 73 ? 2.561 12.302 -23.655 1.00 42.44 73 ALA A C 1
ATOM 564 O O . ALA A 1 73 ? 2.022 13.045 -22.843 1.00 42.44 73 ALA A O 1
ATOM 565 N N . SER A 1 74 ? 3.643 12.762 -24.277 1.00 34.31 74 SER A N 1
ATOM 566 C CA . SER A 1 74 ? 4.394 12.295 -25.442 1.00 34.31 74 SER A CA 1
ATOM 567 C C . SER A 1 74 ? 5.866 12.687 -25.310 1.00 34.31 74 SER A C 1
ATOM 569 O O . SER A 1 74 ? 6.172 13.481 -24.387 1.00 34.31 74 SER A O 1
#

Secondary structure (DSSP, 8-state):
-------TT----HHHHHHHHHHHHHHHHTT--HHHHHHHHT--HHHHHHHHHHTT------S-----------

pLDDT: mean 70.31, std 16.21, range [34.31, 88.12]

Organism: NCBI:txid103232